Protein AF-A0A2V9R3D7-F1 (afdb_monomer_lite)

Foldseek 3Di:
DLVVCVVVVNPVVSVVVLVVLLVVLVPDPDLLVSLLSLLVSLLSVCVVPVVVSLVSLLVSLVSQQVVVVVVVVVPVPDPDPDPCCPRLVSLLVSLLPRLSLLSNLVVPLVSSLVSLCSRPRPSSSVSSNVSSVCSVVVVVVVVVVVVVVVVVVVVVD

Structure (mmCIF, N/CA/C/O backbone):
data_AF-A0A2V9R3D7-F1
#
_entry.id   AF-A0A2V9R3D7-F1
#
loop_
_atom_site.group_PDB
_atom_site.id
_atom_site.type_symbol
_atom_site.label_atom_id
_atom_site.label_alt_id
_atom_site.label_comp_id
_atom_site.label_asym_id
_atom_site.label_entity_id
_atom_site.label_seq_id
_atom_site.pdbx_PDB_ins_code
_atom_site.Cartn_x
_atom_site.Cartn_y
_atom_site.Cartn_z
_atom_site.occupancy
_atom_site.B_iso_or_equiv
_atom_site.auth_seq_id
_atom_site.auth_comp_id
_atom_site.auth_asym_id
_atom_site.auth_atom_id
_atom_site.pdbx_PDB_model_num
ATOM 1 N N . MET A 1 1 ? -0.257 18.041 5.577 1.00 61.56 1 MET A N 1
ATOM 2 C CA . MET A 1 1 ? -1.402 18.914 5.933 1.00 61.56 1 MET A CA 1
ATOM 3 C C . MET A 1 1 ? -2.682 18.113 6.136 1.00 61.56 1 MET A C 1
ATOM 5 O O . MET A 1 1 ? -3.314 18.320 7.160 1.00 61.56 1 MET A O 1
ATOM 9 N N . ALA A 1 2 ? -2.992 17.139 5.273 1.00 66.31 2 ALA A N 1
ATOM 10 C CA . ALA A 1 2 ? -4.148 16.252 5.451 1.00 66.31 2 ALA A CA 1
ATOM 11 C C . ALA A 1 2 ? -4.172 15.510 6.807 1.00 66.31 2 ALA A C 1
ATOM 13 O O . ALA A 1 2 ? -5.174 15.582 7.507 1.00 66.31 2 ALA A O 1
ATOM 14 N N . GLN A 1 3 ? -3.051 14.915 7.247 1.00 65.69 3 GLN A N 1
ATOM 15 C CA . GLN A 1 3 ? -2.970 14.275 8.575 1.00 65.69 3 GLN A CA 1
ATOM 16 C C . GLN A 1 3 ? -3.276 15.255 9.723 1.00 65.69 3 GLN A C 1
ATOM 18 O O . GLN A 1 3 ? -4.028 14.930 10.628 1.00 65.69 3 GLN A O 1
ATOM 23 N N . LYS A 1 4 ? -2.771 16.494 9.641 1.00 73.38 4 LYS A N 1
ATOM 24 C CA . LYS A 1 4 ? -3.020 17.537 10.650 1.00 73.38 4 LYS A CA 1
ATOM 25 C C . LYS A 1 4 ? -4.498 17.957 10.700 1.00 73.38 4 LYS A C 1
ATOM 27 O O . LYS A 1 4 ? -4.992 18.264 11.777 1.00 73.38 4 LYS A O 1
ATOM 32 N N . ALA A 1 5 ? -5.191 17.980 9.559 1.00 67.94 5 ALA A N 1
ATOM 33 C CA . ALA A 1 5 ? -6.631 18.248 9.502 1.00 67.94 5 ALA A CA 1
ATOM 34 C C . ALA A 1 5 ? -7.445 17.089 10.110 1.00 67.94 5 ALA A C 1
ATOM 36 O O . ALA A 1 5 ? -8.391 17.318 10.861 1.00 67.94 5 ALA A O 1
ATOM 37 N N . LEU A 1 6 ? -7.007 15.849 9.876 1.00 66.56 6 LEU A N 1
ATOM 38 C CA . LEU A 1 6 ? -7.559 14.643 10.500 1.00 66.56 6 LEU A CA 1
ATOM 39 C C . LEU A 1 6 ? -7.388 14.642 12.023 1.00 66.56 6 LEU A C 1
ATOM 41 O O . LEU A 1 6 ? -8.348 14.393 12.751 1.00 66.56 6 LEU A O 1
ATOM 45 N N . ASP A 1 7 ? -6.205 15.017 12.511 1.00 74.69 7 ASP A N 1
ATOM 46 C CA . ASP A 1 7 ? -5.931 15.164 13.946 1.00 74.69 7 ASP A CA 1
ATOM 47 C C . ASP A 1 7 ? -6.830 16.243 14.590 1.00 74.69 7 ASP A C 1
ATOM 49 O O . ASP A 1 7 ? -7.147 16.180 15.778 1.00 74.69 7 ASP A O 1
ATOM 53 N N . GLN A 1 8 ? -7.287 17.217 13.796 1.00 78.88 8 GLN A N 1
ATOM 54 C CA . GLN A 1 8 ? -8.228 18.271 14.192 1.00 78.88 8 GLN A CA 1
ATOM 55 C C . GLN A 1 8 ? -9.707 17.890 13.990 1.00 78.88 8 GLN A C 1
ATOM 57 O O . GLN A 1 8 ? -10.582 18.711 14.261 1.00 78.88 8 GLN A O 1
ATOM 62 N N . LYS A 1 9 ? -10.001 16.651 13.563 1.00 73.31 9 LYS A N 1
ATOM 63 C CA . LYS A 1 9 ? -11.343 16.147 13.201 1.00 73.31 9 LYS A CA 1
ATOM 64 C C . LYS A 1 9 ? -12.026 16.911 12.060 1.00 73.31 9 LYS A C 1
ATOM 66 O O . LYS A 1 9 ? -13.242 16.810 11.891 1.00 73.31 9 LYS A O 1
ATOM 71 N N . ASP A 1 10 ? -11.262 17.649 11.261 1.00 77.94 10 ASP A N 1
ATOM 72 C CA . ASP A 1 10 ? -11.763 18.313 10.063 1.00 77.94 10 ASP A CA 1
ATOM 73 C C . ASP A 1 10 ? -11.685 17.362 8.862 1.00 77.94 10 ASP A C 1
ATOM 75 O O . ASP A 1 10 ? -10.759 17.396 8.045 1.00 77.94 10 ASP A O 1
ATOM 79 N N . ASN A 1 11 ? -12.679 16.478 8.774 1.00 73.44 11 ASN A N 1
ATOM 80 C CA . ASN A 1 11 ? -12.770 15.478 7.710 1.00 73.44 11 ASN A CA 1
ATOM 81 C C . ASN A 1 11 ? -12.958 16.117 6.322 1.00 73.44 11 ASN A C 1
ATOM 83 O O . ASN A 1 11 ? -12.483 15.573 5.325 1.00 73.44 11 ASN A O 1
ATOM 87 N N . THR A 1 12 ? -13.621 17.275 6.248 1.00 75.56 12 THR A N 1
ATOM 88 C CA . THR A 1 12 ? -13.874 17.987 4.987 1.00 75.56 12 THR A CA 1
ATOM 89 C C . THR A 1 12 ? -12.596 18.639 4.468 1.00 75.56 12 THR A C 1
ATOM 91 O O . THR A 1 12 ? -12.256 18.476 3.294 1.00 75.56 12 THR A O 1
ATOM 94 N N . GLY A 1 13 ? -11.846 19.311 5.347 1.00 74.00 13 GLY A N 1
ATOM 95 C CA . GLY A 1 13 ? -10.533 19.857 5.019 1.00 74.00 13 GLY A CA 1
ATOM 96 C C . GLY A 1 13 ? -9.543 18.758 4.635 1.00 74.00 13 GLY A C 1
ATOM 97 O O . GLY A 1 13 ? -8.848 18.878 3.626 1.00 74.00 13 GLY A O 1
ATOM 98 N N . ALA A 1 14 ? -9.520 17.641 5.371 1.00 72.25 14 ALA A N 1
ATOM 99 C CA . ALA A 1 14 ? -8.696 16.485 5.018 1.00 72.25 14 ALA A CA 1
ATOM 100 C C . ALA A 1 14 ? -9.031 15.957 3.612 1.00 72.25 14 ALA A C 1
ATOM 102 O O . ALA A 1 14 ? -8.118 15.749 2.816 1.00 72.25 14 ALA A O 1
ATOM 103 N N . ALA A 1 15 ? -10.315 15.817 3.267 1.00 73.50 15 ALA A N 1
ATOM 104 C CA . ALA A 1 15 ? -10.740 15.349 1.949 1.00 73.50 15 ALA A CA 1
ATOM 105 C C . ALA A 1 15 ? -10.291 16.272 0.800 1.00 73.50 15 ALA A C 1
ATOM 107 O O . ALA A 1 15 ? -9.852 15.771 -0.236 1.00 73.50 15 ALA A O 1
ATOM 108 N N . GLN A 1 16 ? -10.344 17.598 0.976 1.00 77.00 16 GLN A N 1
ATOM 109 C CA . GLN A 1 16 ? -9.841 18.552 -0.024 1.00 77.00 16 GLN A CA 1
ATOM 110 C C . GLN A 1 16 ? -8.331 18.418 -0.235 1.00 77.00 16 GLN A C 1
ATOM 112 O O . GLN A 1 16 ? -7.881 18.269 -1.372 1.00 77.00 16 GLN A O 1
ATOM 117 N N . TRP A 1 17 ? -7.554 18.375 0.851 1.00 75.56 17 TRP A N 1
ATOM 118 C CA . TRP A 1 17 ? -6.102 18.192 0.764 1.00 75.56 17 TRP A CA 1
ATOM 119 C C . TRP A 1 17 ? -5.713 16.862 0.109 1.00 75.56 17 TRP A C 1
ATOM 121 O O . TRP A 1 17 ? -4.678 16.781 -0.551 1.00 75.56 17 TRP A O 1
ATOM 131 N N . LEU A 1 18 ? -6.532 15.821 0.276 1.00 76.62 18 LEU A N 1
ATOM 132 C CA . LEU A 1 18 ? -6.318 14.521 -0.358 1.00 76.62 18 LEU A CA 1
ATOM 133 C C . LEU A 1 18 ? -6.592 14.561 -1.863 1.00 76.62 18 LEU A C 1
ATOM 135 O O . LEU A 1 18 ? -5.780 14.042 -2.624 1.00 76.62 18 LEU A O 1
ATOM 139 N N . MET A 1 19 ? -7.663 15.227 -2.307 1.00 77.94 19 MET A N 1
ATOM 140 C CA . MET A 1 19 ? -7.931 15.401 -3.742 1.00 77.94 19 MET A CA 1
ATOM 141 C C . MET A 1 19 ? -6.816 16.187 -4.440 1.00 77.94 19 MET A C 1
ATOM 143 O O . MET A 1 19 ? -6.386 15.819 -5.533 1.00 77.94 19 MET A O 1
ATOM 147 N N . GLU A 1 20 ? -6.312 17.249 -3.808 1.00 76.12 20 GLU A N 1
ATOM 148 C CA . GLU A 1 20 ? -5.184 18.014 -4.347 1.00 76.12 20 GLU A CA 1
ATOM 149 C C . GLU A 1 20 ? -3.907 17.168 -4.427 1.00 76.12 20 GLU A C 1
ATOM 151 O O . GLU A 1 20 ? -3.194 17.211 -5.432 1.00 76.12 20 GLU A O 1
ATOM 156 N N . ALA A 1 21 ? -3.633 16.353 -3.405 1.00 74.00 21 ALA A N 1
ATOM 157 C CA . ALA A 1 21 ? -2.476 15.465 -3.393 1.00 74.00 21 ALA A CA 1
ATOM 158 C C . ALA A 1 21 ? -2.560 14.374 -4.476 1.00 74.00 21 ALA A C 1
ATOM 160 O O . ALA A 1 21 ? -1.554 14.098 -5.132 1.00 74.00 21 ALA A O 1
ATOM 161 N N . GLU A 1 22 ? -3.743 13.794 -4.710 1.00 72.19 22 GLU A N 1
ATOM 162 C CA . GLU A 1 22 ? -3.985 12.842 -5.805 1.00 72.19 22 GLU A CA 1
ATOM 163 C C . GLU A 1 22 ? -3.754 13.499 -7.179 1.00 72.19 22 GLU A C 1
ATOM 165 O O . GLU A 1 22 ? -3.065 12.932 -8.031 1.00 72.19 22 GLU A O 1
ATOM 170 N N . GLN A 1 23 ? -4.256 14.724 -7.390 1.00 78.25 23 GLN A N 1
ATOM 171 C CA . GLN A 1 23 ? -4.043 15.454 -8.646 1.00 78.25 23 GLN A CA 1
ATOM 172 C C . GLN A 1 23 ? -2.573 15.803 -8.894 1.00 78.25 23 GLN A C 1
ATOM 174 O O . GLN A 1 23 ? -2.103 15.704 -10.029 1.00 78.25 23 GLN A O 1
ATOM 179 N N . LEU A 1 24 ? -1.845 16.224 -7.857 1.00 70.38 24 LEU A N 1
ATOM 180 C CA . LEU A 1 24 ? -0.421 16.542 -7.965 1.00 70.38 24 LEU A CA 1
ATOM 181 C C . LEU A 1 24 ? 0.411 15.289 -8.248 1.00 70.38 24 LEU A C 1
ATOM 183 O O . LEU A 1 24 ? 1.278 15.325 -9.119 1.00 70.38 24 LEU A O 1
ATOM 187 N N . ALA A 1 25 ? 0.098 14.168 -7.596 1.00 67.38 25 ALA A N 1
ATOM 188 C CA . ALA A 1 25 ? 0.752 12.892 -7.869 1.00 67.38 25 ALA A CA 1
ATOM 189 C C . ALA A 1 25 ? 0.484 12.398 -9.302 1.00 67.38 25 ALA A C 1
ATOM 191 O O . ALA A 1 25 ? 1.379 11.858 -9.947 1.00 67.38 25 ALA A O 1
ATOM 192 N N . GLY A 1 26 ? -0.716 12.635 -9.845 1.00 68.00 26 GLY A N 1
ATOM 193 C CA . GLY A 1 26 ? -1.039 12.314 -11.238 1.00 68.00 26 GLY A CA 1
ATOM 194 C C . GLY A 1 26 ? -0.216 13.091 -12.275 1.00 68.00 26 GLY A C 1
ATOM 195 O O . GLY A 1 26 ? -0.053 12.611 -13.395 1.00 68.00 26 GLY A O 1
ATOM 196 N N . LYS A 1 27 ? 0.321 14.261 -11.905 1.00 71.00 27 LYS A N 1
ATOM 197 C CA . LYS A 1 27 ? 1.134 15.135 -12.771 1.00 71.00 27 LYS A CA 1
ATOM 198 C C . LYS A 1 27 ? 2.645 14.934 -12.608 1.00 71.00 27 LYS A C 1
ATOM 200 O O . LYS A 1 27 ? 3.405 15.558 -13.340 1.00 71.00 27 LYS A O 1
ATOM 205 N N . ALA A 1 28 ? 3.085 14.117 -11.652 1.00 66.88 28 ALA A N 1
ATOM 206 C CA . ALA A 1 28 ? 4.503 13.877 -11.416 1.00 66.88 28 ALA A CA 1
ATOM 207 C C . ALA A 1 28 ? 5.104 12.983 -12.516 1.00 66.88 28 ALA A C 1
ATOM 209 O O . ALA A 1 28 ? 4.594 11.892 -12.781 1.00 66.88 28 ALA A O 1
ATOM 210 N N . GLU A 1 29 ? 6.191 13.453 -13.137 1.00 65.50 29 GLU A N 1
ATOM 211 C CA . GLU A 1 29 ? 6.966 12.699 -14.137 1.00 65.50 29 GLU A CA 1
ATOM 212 C C . GLU A 1 29 ? 7.878 11.643 -13.492 1.00 65.50 29 GLU A C 1
ATOM 214 O O . GLU A 1 29 ? 8.121 10.596 -14.088 1.00 65.50 29 GLU A O 1
ATOM 219 N N . ASP A 1 30 ? 8.341 11.887 -12.259 1.00 74.44 30 ASP A N 1
ATOM 220 C CA . ASP A 1 30 ? 9.104 10.914 -11.473 1.00 74.44 30 ASP A CA 1
ATOM 221 C C . ASP A 1 30 ? 8.171 9.870 -10.845 1.00 74.44 30 ASP A C 1
ATOM 223 O O . ASP A 1 30 ? 7.336 10.179 -9.984 1.00 74.44 30 ASP A O 1
ATOM 227 N N . SER A 1 31 ? 8.342 8.612 -11.255 1.00 72.06 31 SER A N 1
ATOM 228 C CA . SER A 1 31 ? 7.555 7.488 -10.758 1.00 72.06 31 SER A CA 1
ATOM 229 C C . SER A 1 31 ? 7.796 7.209 -9.274 1.00 72.06 31 SER A C 1
ATOM 231 O O . SER A 1 31 ? 6.860 6.823 -8.570 1.00 72.06 31 SER A O 1
ATOM 233 N N . THR A 1 32 ? 8.995 7.484 -8.755 1.00 73.56 32 THR A N 1
ATOM 234 C CA . THR A 1 32 ? 9.337 7.222 -7.350 1.00 73.56 32 THR A CA 1
ATOM 235 C C . THR A 1 32 ? 8.693 8.246 -6.417 1.00 73.56 32 THR A C 1
ATOM 237 O O . THR A 1 32 ? 7.999 7.880 -5.461 1.00 73.56 32 THR A O 1
ATOM 240 N N . GLY A 1 33 ? 8.853 9.539 -6.716 1.00 72.75 33 GLY A N 1
ATOM 241 C CA . GLY A 1 33 ? 8.174 10.627 -6.013 1.00 72.75 33 GLY A CA 1
ATOM 242 C C . GLY A 1 33 ? 6.655 10.463 -6.033 1.00 72.75 33 GLY A C 1
ATOM 243 O O . GLY A 1 33 ? 6.005 10.585 -4.990 1.00 72.75 33 GLY A O 1
ATOM 244 N N . ARG A 1 34 ? 6.096 10.069 -7.184 1.00 78.62 34 ARG A N 1
ATOM 245 C CA . ARG A 1 34 ? 4.669 9.764 -7.330 1.00 78.62 34 ARG A CA 1
ATOM 246 C C . ARG A 1 34 ? 4.207 8.647 -6.393 1.00 78.62 34 ARG A C 1
ATOM 248 O O . ARG A 1 34 ? 3.203 8.825 -5.706 1.00 78.62 34 ARG A O 1
ATOM 255 N N . ILE A 1 35 ? 4.920 7.519 -6.338 1.00 81.00 35 ILE A N 1
ATOM 256 C CA . ILE A 1 35 ? 4.558 6.378 -5.478 1.00 81.00 35 ILE A CA 1
ATOM 257 C C . ILE A 1 35 ? 4.557 6.784 -3.997 1.00 81.00 35 ILE A C 1
ATOM 259 O O . ILE A 1 35 ? 3.590 6.493 -3.294 1.00 81.00 35 ILE A O 1
ATOM 263 N N . ASN A 1 36 ? 5.572 7.513 -3.522 1.00 79.81 36 ASN A N 1
ATOM 264 C CA . ASN A 1 36 ? 5.616 7.974 -2.125 1.00 79.81 36 ASN A CA 1
ATOM 265 C C . ASN A 1 36 ? 4.450 8.889 -1.768 1.00 79.81 36 ASN A C 1
ATOM 267 O O . ASN A 1 36 ? 3.874 8.794 -0.681 1.00 79.81 36 ASN A O 1
ATOM 271 N N . GLN A 1 37 ? 4.123 9.804 -2.676 1.00 81.19 37 GLN A N 1
ATOM 272 C CA . GLN A 1 37 ? 3.080 10.787 -2.447 1.00 81.19 37 GLN A CA 1
ATOM 273 C C . GLN A 1 37 ? 1.705 10.113 -2.428 1.00 81.19 37 GLN A C 1
ATOM 275 O O . GLN A 1 37 ? 0.913 10.384 -1.528 1.00 81.19 37 GLN A O 1
ATOM 280 N N . LEU A 1 38 ? 1.466 9.152 -3.328 1.00 82.88 38 LEU A N 1
ATOM 281 C CA . LEU A 1 38 ? 0.263 8.318 -3.305 1.00 82.88 38 LEU A CA 1
ATOM 282 C C . LEU A 1 38 ? 0.174 7.469 -2.031 1.00 82.88 38 LEU A C 1
ATOM 284 O O . LEU A 1 38 ? -0.884 7.433 -1.411 1.00 82.88 38 LEU A O 1
ATOM 288 N N . LEU A 1 39 ? 1.271 6.842 -1.599 1.00 84.25 39 LEU A N 1
ATOM 289 C CA . LEU A 1 39 ? 1.317 6.054 -0.361 1.00 84.25 39 LEU A CA 1
ATOM 290 C C . LEU A 1 39 ? 1.027 6.905 0.885 1.00 84.25 39 LEU A C 1
ATOM 292 O O . LEU A 1 39 ? 0.316 6.461 1.786 1.00 84.25 39 LEU A O 1
ATOM 296 N N . SER A 1 40 ? 1.530 8.139 0.922 1.00 82.31 40 SER A N 1
ATOM 297 C CA . SER A 1 40 ? 1.270 9.083 2.017 1.00 82.31 40 SER A CA 1
ATOM 298 C C . SER A 1 40 ? -0.192 9.534 2.042 1.00 82.31 40 SER A C 1
ATOM 300 O O . SER A 1 40 ? -0.816 9.576 3.098 1.00 82.31 40 SER A O 1
ATOM 302 N N . THR A 1 41 ? -0.771 9.837 0.878 1.00 83.25 41 THR A N 1
ATOM 303 C CA . THR A 1 41 ? -2.201 10.154 0.733 1.00 83.25 41 THR A CA 1
ATOM 304 C C . THR A 1 41 ? -3.071 8.978 1.172 1.00 83.25 41 THR A C 1
ATOM 306 O O . THR A 1 41 ? -4.043 9.147 1.909 1.00 83.25 41 THR A O 1
ATOM 309 N N . ALA A 1 42 ? -2.701 7.770 0.761 1.00 82.81 42 ALA A N 1
ATOM 310 C CA . ALA A 1 42 ? -3.461 6.568 1.040 1.00 82.81 42 ALA A CA 1
ATOM 311 C C . ALA A 1 42 ? -3.447 6.196 2.537 1.00 82.81 42 ALA A C 1
ATOM 313 O O . ALA A 1 42 ? -4.461 5.728 3.053 1.00 82.81 42 ALA A O 1
ATOM 314 N N . GLU A 1 43 ? -2.359 6.477 3.266 1.00 83.50 43 GLU A N 1
ATOM 315 C CA . GLU A 1 43 ? -2.290 6.287 4.726 1.00 83.50 43 GLU A CA 1
ATOM 316 C C . GLU A 1 43 ? -3.332 7.131 5.477 1.00 83.50 43 GLU A C 1
ATOM 318 O O . GLU A 1 43 ? -3.902 6.693 6.480 1.00 83.50 43 GLU A O 1
ATOM 323 N N . VAL A 1 44 ? -3.595 8.334 4.975 1.00 82.50 44 VAL A N 1
ATOM 324 C CA . VAL A 1 44 ? -4.580 9.264 5.530 1.00 82.50 44 VAL A CA 1
ATOM 325 C C . VAL A 1 44 ? -6.001 8.835 5.137 1.00 82.50 44 VAL A C 1
ATOM 327 O O . VAL A 1 44 ? -6.895 8.836 5.979 1.00 82.50 44 VAL A O 1
ATOM 330 N N . ILE A 1 45 ? -6.212 8.404 3.886 1.00 83.25 45 ILE A N 1
ATOM 331 C CA . ILE A 1 45 ? -7.518 7.912 3.410 1.00 83.25 45 ILE A CA 1
ATOM 332 C C . ILE A 1 45 ? -7.950 6.668 4.176 1.00 83.25 45 ILE A C 1
ATOM 334 O O . ILE A 1 45 ? -9.084 6.624 4.632 1.00 83.25 45 ILE A O 1
ATOM 338 N N . VAL A 1 46 ? -7.059 5.696 4.381 1.00 85.38 46 VAL A N 1
ATOM 339 C CA . VAL A 1 46 ? -7.383 4.452 5.098 1.00 85.38 46 VAL A CA 1
ATOM 340 C C . VAL A 1 46 ? -7.896 4.701 6.521 1.00 85.38 46 VAL A C 1
ATOM 342 O O . VAL A 1 46 ? -8.679 3.904 7.031 1.00 85.38 46 VAL A O 1
ATOM 345 N N . GLN A 1 47 ? -7.485 5.796 7.167 1.00 82.19 47 GLN A N 1
ATOM 346 C CA . GLN A 1 47 ? -7.992 6.168 8.494 1.00 82.19 47 GLN A CA 1
ATOM 347 C C . GLN A 1 47 ? -9.431 6.709 8.456 1.00 82.19 47 GLN A C 1
ATOM 349 O O . GLN A 1 47 ? -10.129 6.632 9.465 1.00 82.19 47 GLN A O 1
ATOM 354 N N . LEU A 1 48 ? -9.866 7.265 7.322 1.00 81.38 48 LEU A N 1
ATOM 355 C CA . LEU A 1 48 ? -11.203 7.834 7.122 1.00 81.38 48 LEU A CA 1
ATOM 356 C C . LEU A 1 48 ? -12.174 6.828 6.496 1.00 81.38 48 LEU A C 1
ATOM 358 O O . LEU A 1 48 ? -13.331 6.754 6.898 1.00 81.38 48 LEU A O 1
ATOM 362 N N . ASP A 1 49 ? -11.694 6.092 5.498 1.00 83.25 49 ASP A N 1
ATOM 363 C CA . ASP A 1 49 ? -12.444 5.177 4.646 1.00 83.25 49 ASP A CA 1
ATOM 364 C C . ASP A 1 49 ? -11.497 4.062 4.176 1.00 83.25 49 ASP A C 1
ATOM 366 O O . ASP A 1 49 ? -10.651 4.242 3.289 1.00 83.25 49 ASP A O 1
ATOM 370 N N . SER A 1 50 ? -11.615 2.899 4.813 1.00 83.19 50 SER A N 1
ATOM 371 C CA . SER A 1 50 ? -10.770 1.740 4.532 1.00 83.19 50 SER A CA 1
ATOM 372 C C . SER A 1 50 ? -10.996 1.166 3.135 1.00 83.19 50 SER A C 1
ATOM 374 O O . SER A 1 50 ? -10.037 0.692 2.527 1.00 83.19 50 SER A O 1
ATOM 376 N N . ASP A 1 51 ? -12.216 1.244 2.602 1.00 84.62 51 ASP A N 1
ATOM 377 C CA . ASP A 1 51 ? -12.580 0.653 1.309 1.00 84.62 51 ASP A CA 1
ATOM 378 C C . ASP A 1 51 ? -12.007 1.492 0.164 1.00 84.62 51 ASP A C 1
ATOM 380 O O . ASP A 1 51 ? -11.378 0.977 -0.774 1.00 84.62 51 ASP A O 1
ATOM 384 N N . ARG A 1 52 ? -12.130 2.820 0.282 1.00 84.19 52 ARG A N 1
ATOM 385 C CA . ARG A 1 52 ? -11.457 3.751 -0.628 1.00 84.19 52 ARG A CA 1
ATOM 386 C C . ARG A 1 52 ? -9.940 3.623 -0.517 1.00 84.19 52 ARG A C 1
ATOM 388 O O . ARG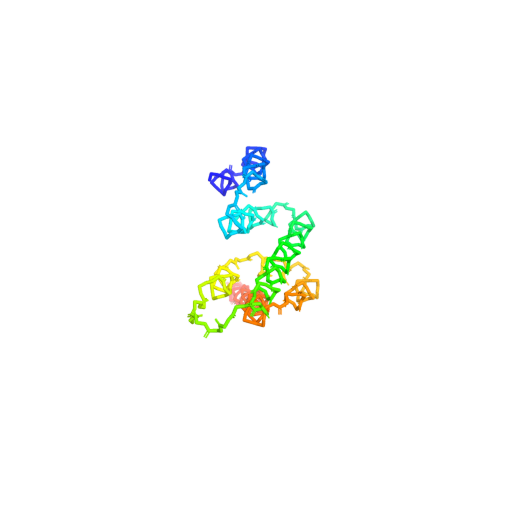 A 1 52 ? -9.241 3.654 -1.530 1.00 84.19 52 ARG A O 1
ATOM 395 N N . GLY A 1 53 ? -9.428 3.445 0.697 1.00 85.38 53 GLY A N 1
ATOM 396 C CA . GLY A 1 53 ? -8.008 3.240 0.948 1.00 85.38 53 GLY A CA 1
ATOM 397 C C . GLY A 1 53 ? -7.450 1.964 0.308 1.00 85.38 53 GLY A C 1
ATOM 398 O O . GLY A 1 53 ? -6.374 1.999 -0.291 1.00 85.38 53 GLY A O 1
ATOM 399 N N . LEU A 1 54 ? -8.200 0.859 0.354 1.00 86.06 54 LEU A N 1
ATOM 400 C CA . LEU A 1 54 ? -7.856 -0.396 -0.317 1.00 86.06 54 LEU A CA 1
ATOM 401 C C . LEU A 1 54 ? -7.842 -0.233 -1.843 1.00 86.06 54 LEU A C 1
ATOM 403 O O . LEU A 1 54 ? -6.909 -0.683 -2.515 1.00 86.06 54 LEU A O 1
ATOM 407 N N . SER A 1 55 ? -8.846 0.457 -2.387 1.00 87.94 55 SER A N 1
ATOM 408 C CA . SER A 1 55 ? -8.937 0.750 -3.823 1.00 87.94 55 SER A CA 1
ATOM 409 C C . SER A 1 55 ? -7.738 1.572 -4.304 1.00 87.94 55 SER A C 1
ATOM 411 O O . SER A 1 55 ? -7.120 1.252 -5.321 1.00 87.94 55 SER A O 1
ATOM 413 N N . LEU A 1 56 ? -7.348 2.595 -3.537 1.00 87.19 56 LEU A N 1
ATOM 414 C CA . LEU A 1 56 ? -6.173 3.404 -3.845 1.00 87.19 56 LEU A CA 1
ATOM 415 C C . LEU A 1 56 ? -4.878 2.587 -3.746 1.00 87.19 56 LEU A C 1
ATOM 417 O O . LEU A 1 56 ? -4.038 2.668 -4.640 1.00 87.19 56 LEU A O 1
ATOM 421 N N . MET A 1 57 ? -4.726 1.757 -2.710 1.00 88.50 57 MET A N 1
ATOM 422 C CA . MET A 1 57 ? -3.548 0.899 -2.563 1.00 88.50 57 MET A CA 1
ATOM 423 C C . MET A 1 57 ? -3.424 -0.116 -3.711 1.00 88.50 57 MET A C 1
ATOM 425 O O . MET A 1 57 ? -2.315 -0.390 -4.164 1.00 88.50 57 MET A O 1
ATOM 429 N N . THR A 1 58 ? -4.546 -0.608 -4.243 1.00 89.81 58 THR A N 1
ATOM 430 C CA . THR A 1 58 ? -4.567 -1.459 -5.446 1.00 89.81 58 THR A CA 1
ATOM 431 C C . THR A 1 58 ? -3.963 -0.731 -6.649 1.00 89.81 58 THR A C 1
ATOM 433 O O . THR A 1 58 ? -3.030 -1.232 -7.273 1.00 89.81 58 THR A O 1
ATOM 436 N N . SER A 1 59 ? -4.391 0.510 -6.901 1.00 87.19 59 SER A N 1
ATOM 437 C CA . SER A 1 59 ? -3.827 1.338 -7.976 1.00 87.19 59 SER A CA 1
ATOM 438 C C . SER A 1 59 ? -2.335 1.659 -7.778 1.00 87.19 59 SER A C 1
ATOM 440 O O . SER A 1 59 ? -1.575 1.732 -8.751 1.00 87.19 59 SER A O 1
ATOM 442 N N . ILE A 1 60 ? -1.890 1.829 -6.529 1.00 87.44 60 ILE A N 1
ATOM 443 C CA . ILE A 1 60 ? -0.471 2.032 -6.206 1.00 87.44 60 ILE A CA 1
ATOM 444 C C . ILE A 1 60 ? 0.342 0.783 -6.552 1.00 87.44 60 ILE A C 1
ATOM 446 O O . ILE A 1 60 ? 1.386 0.905 -7.193 1.00 87.44 60 ILE A O 1
ATOM 450 N N . VAL A 1 61 ? -0.132 -0.409 -6.180 1.00 88.75 61 VAL A N 1
ATOM 451 C CA . VAL A 1 61 ? 0.543 -1.672 -6.513 1.00 88.75 61 VAL A CA 1
ATOM 452 C C . VAL A 1 61 ? 0.612 -1.885 -8.024 1.00 88.75 61 VAL A C 1
ATOM 454 O O . VAL A 1 61 ? 1.669 -2.258 -8.532 1.00 88.75 61 VAL A O 1
ATOM 457 N N . ASP A 1 62 ? -0.450 -1.567 -8.764 1.00 87.69 62 ASP A N 1
ATOM 458 C CA . ASP A 1 62 ? -0.426 -1.619 -10.229 1.00 87.69 62 ASP A CA 1
ATOM 459 C C . ASP A 1 62 ? 0.626 -0.681 -10.827 1.00 87.69 62 ASP A C 1
ATOM 461 O O . ASP A 1 62 ? 1.340 -1.059 -11.761 1.00 87.69 62 ASP A O 1
ATOM 465 N N . THR A 1 63 ? 0.764 0.520 -10.258 1.00 84.88 63 THR A N 1
ATOM 466 C CA . THR A 1 63 ? 1.786 1.495 -10.664 1.00 84.88 63 THR A CA 1
ATOM 467 C C . THR A 1 63 ? 3.190 0.962 -10.383 1.00 84.88 63 THR A C 1
ATOM 469 O O . THR A 1 63 ? 4.026 0.967 -11.284 1.00 84.88 63 THR A O 1
ATOM 472 N N . ILE A 1 64 ? 3.438 0.435 -9.176 1.00 84.75 64 ILE A N 1
ATOM 473 C CA . ILE A 1 64 ? 4.712 -0.203 -8.808 1.00 84.75 64 ILE A CA 1
ATOM 474 C C . ILE A 1 64 ? 5.043 -1.309 -9.814 1.00 84.75 64 ILE A C 1
ATOM 476 O O . ILE A 1 64 ? 6.107 -1.302 -10.427 1.00 84.75 64 ILE A O 1
ATOM 480 N N . ASN A 1 65 ? 4.095 -2.215 -10.052 1.00 87.44 65 ASN A N 1
ATOM 481 C CA . ASN A 1 65 ? 4.269 -3.352 -10.945 1.00 87.44 65 ASN A CA 1
ATOM 482 C C . ASN A 1 65 ? 4.533 -2.934 -12.400 1.00 87.44 65 ASN A C 1
ATOM 484 O O . ASN A 1 65 ? 5.318 -3.584 -13.094 1.00 87.44 65 ASN A O 1
ATOM 488 N N . ALA A 1 66 ? 3.882 -1.874 -12.885 1.00 84.62 66 ALA A N 1
ATOM 489 C CA . ALA A 1 66 ? 4.112 -1.344 -14.225 1.00 84.62 66 ALA A CA 1
ATOM 490 C C . ALA A 1 66 ? 5.534 -0.786 -14.382 1.00 84.62 66 ALA A C 1
ATOM 492 O O . ALA A 1 66 ? 6.196 -1.069 -15.381 1.00 84.62 66 ALA A O 1
ATOM 493 N N . GLU A 1 67 ? 6.026 -0.053 -13.386 1.00 81.62 67 GLU A N 1
ATOM 494 C CA . GLU A 1 67 ? 7.377 0.516 -13.389 1.00 81.62 67 GLU A CA 1
ATOM 495 C C . GLU A 1 67 ? 8.462 -0.565 -13.263 1.00 81.62 67 GLU A C 1
ATOM 497 O O . GLU A 1 67 ? 9.477 -0.518 -13.969 1.00 81.62 67 GLU A O 1
ATOM 502 N N . SER A 1 68 ? 8.222 -1.606 -12.457 1.00 78.56 68 SER A N 1
ATOM 503 C CA . SER A 1 68 ? 9.111 -2.773 -12.383 1.00 78.56 68 SER A CA 1
ATOM 504 C C . SER A 1 68 ? 9.255 -3.466 -13.739 1.00 78.56 68 SER A C 1
ATOM 506 O O . SER A 1 68 ? 10.364 -3.829 -14.134 1.00 78.56 68 SER A O 1
ATOM 508 N N . ARG A 1 69 ? 8.147 -3.629 -14.480 1.00 80.56 69 ARG A N 1
ATOM 509 C CA . ARG A 1 69 ? 8.156 -4.261 -15.811 1.00 80.56 69 ARG A CA 1
ATOM 510 C C . ARG A 1 69 ? 8.920 -3.431 -16.842 1.00 80.56 69 ARG A C 1
ATOM 512 O O . ARG A 1 69 ? 9.798 -3.978 -17.503 1.00 80.56 69 ARG A O 1
ATOM 519 N N . LYS A 1 70 ? 8.680 -2.115 -16.908 1.00 76.81 70 LYS A N 1
ATOM 520 C CA . LYS A 1 70 ? 9.440 -1.202 -17.787 1.00 76.81 70 LYS A CA 1
ATOM 521 C C . LYS A 1 70 ? 10.947 -1.277 -17.525 1.00 76.81 70 LYS A C 1
ATOM 523 O O . LYS A 1 70 ? 11.755 -1.299 -18.449 1.00 76.81 70 LYS A O 1
ATOM 528 N N . THR A 1 71 ? 11.331 -1.348 -16.252 1.00 69.38 71 THR A N 1
ATOM 529 C CA . THR A 1 71 ? 12.739 -1.453 -15.851 1.00 69.38 71 THR A CA 1
ATOM 530 C C . THR A 1 71 ? 13.357 -2.791 -16.277 1.00 69.38 71 THR A C 1
ATOM 532 O O . THR A 1 71 ? 14.516 -2.829 -16.690 1.00 69.38 71 THR A O 1
ATOM 535 N N . ALA A 1 72 ? 12.602 -3.891 -16.211 1.00 65.94 72 ALA A N 1
ATOM 536 C CA . ALA A 1 72 ? 13.058 -5.212 -16.649 1.00 65.94 72 ALA A CA 1
ATOM 537 C C . ALA A 1 72 ? 13.236 -5.308 -18.179 1.00 65.94 72 ALA A C 1
ATOM 539 O O . ALA A 1 72 ? 14.210 -5.901 -18.648 1.00 65.94 72 ALA A O 1
ATOM 540 N N . GLU A 1 73 ? 12.342 -4.683 -18.949 1.00 62.47 73 GLU A N 1
ATOM 541 C CA . GLU A 1 73 ? 12.410 -4.619 -20.418 1.00 62.47 73 GLU A CA 1
ATOM 542 C C . GLU A 1 73 ? 13.607 -3.784 -20.906 1.00 62.47 73 GLU A C 1
ATOM 544 O O . GLU A 1 73 ? 14.312 -4.178 -21.832 1.00 62.47 73 GLU A O 1
ATOM 549 N N . ASN A 1 74 ? 13.931 -2.677 -20.232 1.00 58.97 74 ASN A N 1
ATOM 550 C CA . ASN A 1 74 ? 15.104 -1.868 -20.586 1.00 58.97 74 ASN A CA 1
ATOM 551 C C . ASN A 1 74 ? 16.441 -2.576 -20.289 1.00 58.97 74 ASN A C 1
ATOM 553 O O . ASN A 1 74 ? 17.434 -2.352 -20.982 1.00 58.97 74 ASN A O 1
ATOM 557 N N . LYS A 1 75 ? 16.477 -3.473 -19.294 1.00 55.94 75 LYS A N 1
ATOM 558 C CA . LYS A 1 75 ? 17.676 -4.254 -18.930 1.00 55.94 75 LYS A CA 1
ATOM 559 C C . LYS A 1 75 ? 17.987 -5.396 -19.903 1.00 55.94 75 LYS A C 1
ATOM 561 O O . LYS A 1 75 ? 19.087 -5.934 -19.856 1.00 55.94 75 LYS A O 1
ATOM 566 N N . THR A 1 76 ? 17.059 -5.778 -20.782 1.00 55.94 76 THR A N 1
ATOM 567 C CA . THR A 1 76 ? 17.281 -6.868 -21.750 1.00 55.94 76 THR A CA 1
ATOM 568 C C . THR A 1 76 ? 18.023 -6.418 -23.019 1.00 55.94 76 THR A C 1
ATOM 570 O O . THR A 1 76 ? 18.409 -7.271 -23.815 1.00 55.94 76 THR A O 1
ATOM 573 N N . GLY A 1 77 ? 18.271 -5.111 -23.199 1.00 52.31 77 GLY A N 1
ATOM 574 C CA . GLY A 1 77 ? 18.924 -4.541 -24.391 1.00 52.31 77 GLY A CA 1
ATOM 575 C C . GLY A 1 77 ? 20.294 -3.877 -24.181 1.00 52.31 77 GLY A C 1
ATOM 576 O O . GLY A 1 77 ? 20.940 -3.522 -25.164 1.00 52.31 77 GLY A O 1
ATOM 577 N N . GLN A 1 78 ? 20.763 -3.701 -22.944 1.00 47.44 78 GLN A N 1
ATOM 578 C CA . GLN A 1 78 ? 22.071 -3.105 -22.650 1.00 47.44 78 GLN A CA 1
ATOM 579 C C . GLN A 1 78 ? 22.835 -3.991 -21.671 1.00 47.44 78 GLN A C 1
ATOM 581 O O . GLN A 1 78 ? 22.276 -4.444 -20.673 1.00 47.44 78 GLN A O 1
ATOM 586 N N . GLU A 1 79 ? 24.108 -4.256 -21.983 1.00 46.34 79 GLU A N 1
ATOM 587 C CA . GLU A 1 79 ? 25.021 -4.995 -21.116 1.00 46.34 79 GLU A CA 1
ATOM 588 C C . GLU A 1 79 ? 24.917 -4.496 -19.674 1.00 46.34 79 GLU A C 1
ATOM 590 O O . GLU A 1 79 ? 24.924 -3.294 -19.402 1.00 46.34 79 GLU A O 1
ATOM 595 N N . ALA A 1 80 ? 24.789 -5.453 -18.758 1.00 47.25 80 ALA A N 1
ATOM 596 C CA . ALA A 1 80 ? 24.601 -5.250 -17.335 1.00 47.25 80 ALA A CA 1
ATOM 597 C C . ALA A 1 80 ? 25.793 -4.509 -16.705 1.00 47.25 80 ALA A C 1
ATOM 599 O O . ALA A 1 80 ? 26.668 -5.113 -16.090 1.00 47.25 80 ALA A O 1
ATOM 600 N N . VAL A 1 81 ? 25.809 -3.184 -16.817 1.00 44.47 81 VAL A N 1
ATOM 601 C CA . VAL A 1 81 ? 26.716 -2.308 -16.077 1.00 44.47 81 VAL A CA 1
ATOM 602 C C . VAL A 1 81 ? 25.887 -1.244 -15.376 1.00 44.47 81 VAL A C 1
ATOM 604 O O . VAL A 1 81 ? 25.762 -0.116 -15.838 1.00 44.47 81 VAL A O 1
ATOM 607 N N . SER A 1 82 ? 25.288 -1.627 -14.248 1.00 44.50 82 SER A N 1
ATOM 608 C CA . SER A 1 82 ? 25.330 -0.861 -12.992 1.00 44.50 82 SER A CA 1
ATOM 609 C C . SER A 1 82 ? 24.525 -1.586 -11.908 1.00 44.50 82 SER A C 1
ATOM 611 O O . SER A 1 82 ? 23.380 -1.973 -12.149 1.00 44.50 82 SER A O 1
ATOM 613 N N . PRO A 1 83 ? 25.075 -1.763 -10.694 1.00 44.59 83 PRO A N 1
ATOM 614 C CA . PRO A 1 83 ? 24.366 -2.329 -9.558 1.00 44.59 83 PRO A CA 1
ATOM 615 C C . PRO A 1 83 ? 23.527 -1.237 -8.892 1.00 44.59 83 PRO A C 1
ATOM 617 O O . PRO A 1 83 ? 23.619 -1.049 -7.681 1.00 44.59 83 PRO A O 1
ATOM 620 N N . ASP A 1 84 ? 22.742 -0.479 -9.657 1.00 46.56 84 ASP A N 1
ATOM 621 C CA . ASP A 1 84 ? 21.852 0.489 -9.035 1.00 46.56 84 ASP A CA 1
ATOM 622 C C . ASP A 1 84 ? 20.608 -0.255 -8.541 1.00 46.56 84 ASP A C 1
ATOM 624 O O . ASP A 1 84 ? 19.595 -0.403 -9.222 1.00 46.56 84 ASP A O 1
ATOM 628 N N . ARG A 1 85 ? 20.736 -0.804 -7.329 1.00 52.56 85 ARG A N 1
ATOM 629 C CA . ARG A 1 85 ? 19.631 -1.332 -6.518 1.00 52.56 85 ARG A CA 1
ATOM 630 C C . ARG A 1 85 ? 18.689 -0.207 -6.044 1.00 52.56 85 ARG A C 1
ATOM 632 O O . ARG A 1 85 ? 17.842 -0.466 -5.200 1.00 52.56 85 ARG A O 1
ATOM 639 N N . GLY A 1 86 ? 18.850 1.025 -6.537 1.00 55.97 86 GLY A N 1
ATOM 640 C CA . GLY A 1 86 ? 18.181 2.241 -6.079 1.00 55.97 86 GLY A CA 1
ATOM 641 C C . GLY A 1 86 ? 16.652 2.165 -6.014 1.00 55.97 86 GLY A C 1
ATOM 642 O O . GLY A 1 86 ? 16.114 2.321 -4.920 1.00 55.97 86 GLY A O 1
ATOM 643 N N . PRO A 1 87 ? 15.929 1.901 -7.118 1.00 61.09 87 PRO A N 1
ATOM 644 C CA . PRO A 1 87 ? 14.467 2.003 -7.118 1.00 61.09 87 PRO A CA 1
ATOM 645 C C . PRO A 1 87 ? 13.774 0.829 -6.406 1.00 61.09 87 PRO A C 1
ATOM 647 O O . PRO A 1 87 ? 12.806 1.042 -5.679 1.00 61.09 87 PRO A O 1
ATOM 650 N N . ASP A 1 88 ? 14.294 -0.396 -6.537 1.00 65.94 88 ASP A N 1
ATOM 651 C CA . ASP A 1 88 ? 13.685 -1.593 -5.934 1.00 65.94 88 ASP A CA 1
ATOM 652 C C . ASP A 1 88 ? 13.829 -1.597 -4.398 1.00 65.94 88 ASP A C 1
ATOM 654 O O . ASP A 1 88 ? 12.869 -1.883 -3.677 1.00 65.94 88 ASP A O 1
ATOM 658 N N . LEU A 1 89 ? 15.009 -1.230 -3.868 1.00 70.44 89 LEU A N 1
ATOM 659 C CA . LEU A 1 89 ? 15.201 -1.108 -2.415 1.00 70.44 89 LEU A CA 1
ATOM 660 C C . LEU A 1 89 ? 14.427 0.078 -1.841 1.00 70.44 89 LEU A C 1
ATOM 662 O O . LEU A 1 89 ? 13.966 0.012 -0.702 1.00 70.44 89 LEU A O 1
ATOM 666 N N . PHE A 1 90 ? 14.301 1.158 -2.612 1.00 75.44 90 PHE A N 1
ATOM 667 C CA . PHE A 1 90 ? 13.547 2.329 -2.198 1.00 75.44 90 PHE A CA 1
ATOM 668 C C . PHE A 1 90 ? 12.068 1.983 -1.998 1.00 75.44 90 PHE A C 1
ATOM 670 O O . PHE A 1 90 ? 11.534 2.212 -0.916 1.00 75.44 90 PHE A O 1
ATOM 677 N N . VAL A 1 91 ? 11.431 1.348 -2.989 1.00 74.00 91 VAL A N 1
ATOM 678 C CA . VAL A 1 91 ? 10.029 0.911 -2.886 1.00 74.00 91 VAL A CA 1
ATOM 679 C C . VAL A 1 91 ? 9.847 -0.059 -1.717 1.00 74.00 91 VAL A C 1
ATOM 681 O O . VAL A 1 91 ? 8.898 0.086 -0.945 1.00 74.00 91 VAL A O 1
ATOM 684 N N . ALA A 1 92 ? 10.772 -1.005 -1.530 1.00 77.62 92 ALA A N 1
ATOM 685 C CA . ALA A 1 92 ? 10.731 -1.920 -0.393 1.00 77.62 92 ALA A CA 1
ATOM 686 C C . ALA A 1 92 ? 10.825 -1.187 0.959 1.00 77.62 92 ALA A C 1
ATOM 688 O O . ALA A 1 92 ? 10.038 -1.481 1.858 1.00 77.62 92 ALA A O 1
ATOM 689 N N . ASN A 1 93 ? 11.729 -0.212 1.106 1.00 80.62 93 ASN A N 1
ATOM 690 C CA . ASN A 1 93 ? 11.850 0.590 2.328 1.00 80.62 93 ASN A CA 1
ATOM 691 C C . ASN A 1 93 ? 10.595 1.429 2.586 1.00 80.62 93 ASN A C 1
ATOM 693 O O . ASN A 1 93 ? 10.070 1.400 3.697 1.00 80.62 93 ASN A O 1
ATOM 697 N N . THR A 1 94 ? 10.059 2.103 1.566 1.00 80.88 94 THR A N 1
ATOM 698 C CA . THR A 1 94 ? 8.826 2.885 1.710 1.00 80.88 94 THR A CA 1
ATOM 699 C C . THR A 1 94 ? 7.659 1.999 2.143 1.00 80.88 94 THR A C 1
ATOM 701 O O . THR A 1 94 ? 6.921 2.363 3.055 1.00 80.88 94 THR A O 1
ATOM 704 N N . LEU A 1 95 ? 7.493 0.815 1.545 1.00 83.44 95 LEU A N 1
ATOM 705 C CA . LEU A 1 95 ? 6.440 -0.131 1.933 1.00 83.44 95 LEU A CA 1
ATOM 706 C C . LEU A 1 95 ? 6.642 -0.702 3.344 1.00 83.44 95 LEU A C 1
ATOM 708 O O . LEU A 1 95 ? 5.663 -1.027 4.013 1.00 83.44 95 LEU A O 1
ATOM 712 N N . LEU A 1 96 ? 7.892 -0.829 3.800 1.00 81.38 96 LEU A N 1
ATOM 713 C CA . LEU A 1 96 ? 8.220 -1.291 5.149 1.00 81.38 96 LEU A CA 1
ATOM 714 C C . LEU A 1 96 ? 7.897 -0.237 6.222 1.00 81.38 96 LEU A C 1
ATOM 716 O O . LEU A 1 96 ? 7.506 -0.596 7.337 1.00 81.38 96 LEU A O 1
ATOM 720 N N . GLU A 1 97 ? 8.117 1.042 5.907 1.00 79.62 97 GLU A N 1
ATOM 721 C CA . GLU A 1 97 ? 7.882 2.178 6.805 1.00 79.62 97 GLU A CA 1
ATOM 722 C C . GLU A 1 97 ? 6.419 2.632 6.812 1.00 79.62 97 GLU A C 1
ATOM 724 O O . GLU A 1 97 ? 5.907 3.069 7.848 1.00 79.62 97 GLU A O 1
ATOM 729 N N . ASN A 1 98 ? 5.730 2.505 5.677 1.00 80.75 98 ASN A N 1
ATOM 730 C CA . ASN A 1 98 ? 4.351 2.942 5.537 1.00 80.75 98 ASN A CA 1
ATOM 731 C C . ASN A 1 98 ? 3.381 2.010 6.287 1.00 80.75 98 ASN A C 1
ATOM 733 O O . ASN A 1 98 ? 3.437 0.782 6.194 1.00 80.75 98 ASN A O 1
ATOM 737 N N . LYS A 1 99 ? 2.441 2.602 7.029 1.00 84.81 99 LYS A N 1
ATOM 738 C CA . LYS A 1 99 ? 1.498 1.868 7.887 1.00 84.81 99 LYS A CA 1
ATOM 739 C C . LYS A 1 99 ? 0.198 1.483 7.191 1.00 84.81 99 LYS A C 1
ATOM 741 O O . LYS A 1 99 ? -0.658 0.872 7.829 1.00 84.81 99 LYS A O 1
ATOM 746 N N . ILE A 1 100 ? 0.021 1.803 5.912 1.00 87.44 100 ILE A N 1
ATOM 747 C CA . ILE A 1 100 ? -1.234 1.572 5.196 1.00 87.44 100 ILE A CA 1
ATOM 748 C C . ILE A 1 100 ? -1.631 0.100 5.191 1.00 87.44 100 ILE A C 1
ATOM 750 O O . ILE A 1 100 ? -2.744 -0.236 5.582 1.00 87.44 100 ILE A O 1
ATOM 754 N N . LEU A 1 101 ? -0.700 -0.788 4.843 1.00 87.75 101 LEU A N 1
ATOM 755 C CA . LEU A 1 101 ? -0.940 -2.228 4.834 1.00 87.75 101 LEU A CA 1
ATOM 756 C C . LEU A 1 101 ? -1.185 -2.755 6.245 1.00 87.75 101 LEU A C 1
ATOM 758 O O . LEU A 1 101 ? -2.011 -3.640 6.430 1.00 87.75 101 LEU A O 1
ATOM 762 N N . SER A 1 102 ? -0.534 -2.173 7.258 1.00 89.19 102 SER A N 1
ATOM 763 C CA . SER A 1 102 ? -0.824 -2.490 8.656 1.00 89.19 102 SER A CA 1
ATOM 764 C C . SER A 1 102 ? -2.237 -2.072 9.072 1.00 89.19 102 SER A C 1
ATOM 766 O O . SER A 1 102 ? -2.863 -2.779 9.857 1.00 89.19 102 SER A O 1
ATOM 768 N N . HIS A 1 103 ? -2.736 -0.931 8.592 1.00 88.25 103 HIS A N 1
ATOM 769 C CA . HIS A 1 103 ? -4.093 -0.466 8.871 1.00 88.25 103 HIS A CA 1
ATOM 770 C C . HIS A 1 103 ? -5.141 -1.291 8.121 1.00 88.25 103 HIS A C 1
ATOM 772 O O . HIS A 1 103 ? -6.075 -1.774 8.756 1.00 88.25 103 HIS A O 1
ATOM 778 N N . LEU A 1 104 ? -4.947 -1.531 6.821 1.00 88.50 104 LEU A N 1
ATOM 779 C CA . LEU A 1 104 ? -5.815 -2.397 6.019 1.00 88.50 104 LEU A CA 1
ATOM 780 C C . LEU A 1 104 ? -5.898 -3.800 6.623 1.00 88.50 104 LEU A C 1
ATOM 782 O O . LEU A 1 104 ? -6.992 -4.309 6.821 1.00 88.50 104 LEU A O 1
ATOM 786 N N . ALA A 1 105 ? -4.768 -4.370 7.049 1.00 90.81 105 ALA A N 1
ATOM 787 C CA . ALA A 1 105 ? -4.721 -5.698 7.659 1.00 90.81 105 ALA A CA 1
ATOM 788 C C . ALA A 1 105 ? -5.516 -5.829 8.970 1.00 90.81 105 ALA A C 1
ATOM 790 O O . ALA A 1 105 ? -5.873 -6.937 9.364 1.00 90.81 105 ALA A O 1
ATOM 791 N N . ARG A 1 106 ? -5.774 -4.720 9.677 1.00 88.19 106 ARG A N 1
ATOM 792 C CA . ARG A 1 106 ? -6.614 -4.716 10.890 1.00 88.19 106 ARG A CA 1
ATOM 793 C C . ARG A 1 106 ? -8.107 -4.734 10.576 1.00 88.19 106 ARG A C 1
ATOM 795 O O . ARG A 1 106 ? -8.885 -5.048 11.476 1.00 88.19 106 ARG A O 1
ATOM 802 N N . VAL A 1 107 ? -8.479 -4.342 9.360 1.00 87.94 107 VAL A N 1
ATOM 803 C CA . VAL A 1 107 ? -9.856 -4.339 8.858 1.00 87.94 107 VAL A CA 1
ATOM 804 C C . VAL A 1 107 ? -10.119 -5.639 8.102 1.00 87.94 107 VAL A C 1
ATOM 806 O O . VAL A 1 107 ? -11.026 -6.377 8.468 1.00 87.94 107 VAL A O 1
ATOM 809 N N . ASP A 1 108 ? -9.269 -5.949 7.122 1.00 89.75 108 ASP A N 1
ATOM 810 C CA . ASP A 1 108 ? -9.3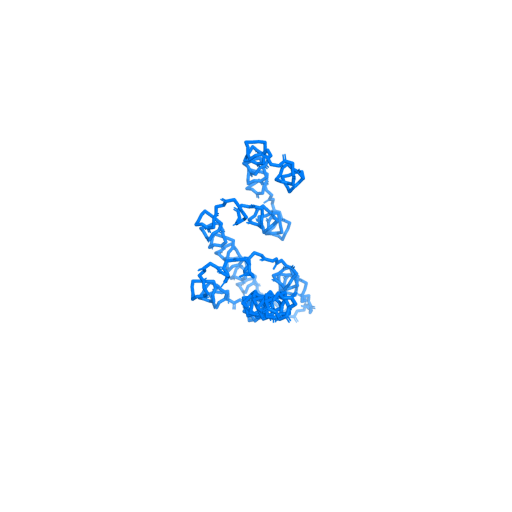04 -7.164 6.313 1.00 89.75 108 ASP A CA 1
ATOM 811 C C . ASP A 1 108 ? -7.871 -7.653 6.038 1.00 89.75 108 ASP A C 1
ATOM 813 O O . ASP A 1 108 ? -7.121 -7.101 5.225 1.00 89.75 108 ASP A O 1
ATOM 817 N N . PHE A 1 109 ? -7.470 -8.692 6.769 1.00 90.81 109 PHE A N 1
ATOM 818 C CA . PHE A 1 109 ? -6.136 -9.272 6.656 1.00 90.81 109 PHE A CA 1
ATOM 819 C C . PHE A 1 109 ? -5.914 -9.986 5.322 1.00 90.81 109 PHE A C 1
ATOM 821 O O . PHE A 1 109 ? -4.829 -9.869 4.754 1.00 90.81 109 PHE A O 1
ATOM 828 N N . GLU A 1 110 ? -6.908 -10.726 4.828 1.00 93.69 110 GLU A N 1
ATOM 829 C CA . GLU A 1 110 ? -6.757 -11.537 3.618 1.00 93.69 110 GLU A CA 1
ATOM 830 C C . GLU A 1 110 ? -6.623 -10.642 2.389 1.00 93.69 110 GLU A C 1
ATOM 832 O O . GLU A 1 110 ? -5.705 -10.838 1.588 1.00 93.69 110 GLU A O 1
ATOM 837 N N . ALA A 1 111 ? -7.452 -9.598 2.291 1.00 91.38 111 ALA A N 1
ATOM 838 C CA . ALA A 1 111 ? -7.350 -8.615 1.218 1.00 91.38 111 ALA A CA 1
ATOM 839 C C . ALA A 1 111 ? -5.994 -7.888 1.241 1.00 91.38 111 ALA A C 1
ATOM 841 O O . ALA A 1 111 ? -5.323 -7.781 0.211 1.00 91.38 111 ALA A O 1
ATOM 842 N N . ALA A 1 112 ? -5.544 -7.441 2.419 1.00 91.69 112 ALA A N 1
ATOM 843 C CA . ALA A 1 112 ? -4.256 -6.763 2.564 1.00 91.69 112 ALA A CA 1
ATOM 844 C C . ALA A 1 112 ? -3.065 -7.682 2.231 1.00 91.69 112 ALA A C 1
ATOM 846 O O . ALA A 1 112 ? -2.105 -7.244 1.589 1.00 91.69 112 ALA A O 1
ATOM 847 N N . LEU A 1 113 ? -3.121 -8.957 2.632 1.00 94.31 113 LEU A N 1
ATOM 848 C CA . LEU A 1 113 ? -2.083 -9.943 2.331 1.00 94.31 113 LEU A CA 1
ATOM 849 C C . LEU A 1 113 ? -2.034 -10.274 0.837 1.00 94.31 113 LEU A C 1
ATOM 851 O O . LEU A 1 113 ? -0.948 -10.280 0.257 1.00 94.31 113 LEU A O 1
ATOM 855 N N . SER A 1 114 ? -3.192 -10.499 0.212 1.00 94.62 114 SER A N 1
ATOM 856 C CA . SER A 1 114 ? -3.296 -10.736 -1.231 1.00 94.62 114 SER A CA 1
ATOM 857 C C . SER A 1 114 ? -2.702 -9.568 -2.018 1.00 94.62 114 SER A C 1
ATOM 859 O O . SER A 1 114 ? -1.935 -9.765 -2.961 1.00 94.62 114 SER A O 1
ATOM 861 N N . LEU A 1 115 ? -2.990 -8.336 -1.591 1.00 92.44 115 LEU A N 1
ATOM 862 C CA . LEU A 1 115 ? -2.442 -7.141 -2.218 1.00 92.44 115 LEU A CA 1
ATOM 863 C C . LEU A 1 115 ? -0.914 -7.065 -2.075 1.00 92.44 115 LEU A C 1
ATOM 865 O O . LEU A 1 115 ? -0.215 -6.833 -3.060 1.00 92.44 115 LEU A O 1
ATOM 869 N N . ALA A 1 116 ? -0.375 -7.348 -0.888 1.00 92.88 116 ALA A N 1
ATOM 870 C CA . ALA A 1 116 ? 1.070 -7.407 -0.664 1.00 92.88 116 ALA A CA 1
ATOM 871 C C . ALA A 1 116 ? 1.768 -8.489 -1.516 1.00 92.88 116 ALA A C 1
ATOM 873 O O . ALA A 1 116 ? 2.875 -8.283 -2.020 1.00 92.88 116 ALA A O 1
ATOM 874 N N . GLN A 1 117 ? 1.123 -9.641 -1.707 1.00 94.56 117 GLN A N 1
ATOM 875 C CA . GLN A 1 117 ? 1.634 -10.739 -2.536 1.00 94.56 117 GLN A CA 1
ATOM 876 C C . GLN A 1 117 ? 1.582 -10.440 -4.038 1.00 94.56 117 GLN A C 1
ATOM 878 O O . GLN A 1 117 ? 2.366 -11.005 -4.795 1.00 94.56 117 GLN A O 1
ATOM 883 N N . SER A 1 118 ? 0.705 -9.533 -4.472 1.00 94.06 118 SER A N 1
ATOM 884 C CA . SER A 1 118 ? 0.575 -9.147 -5.883 1.00 94.06 118 SER A CA 1
ATOM 885 C C . SER A 1 118 ? 1.686 -8.215 -6.394 1.00 94.06 118 SER A C 1
ATOM 887 O O . SER A 1 118 ? 1.763 -7.942 -7.593 1.00 94.06 118 SER A O 1
ATOM 889 N N . ILE A 1 119 ? 2.568 -7.733 -5.512 1.00 90.75 119 ILE A N 1
ATOM 890 C CA . ILE A 1 119 ? 3.736 -6.932 -5.894 1.00 90.75 119 ILE A CA 1
ATOM 891 C C . ILE A 1 119 ? 4.759 -7.834 -6.602 1.00 90.75 119 ILE A C 1
ATOM 893 O O . ILE A 1 119 ? 5.231 -8.820 -6.041 1.00 90.75 119 ILE A O 1
ATOM 897 N N . VAL A 1 120 ? 5.126 -7.478 -7.833 1.00 88.88 120 VAL A N 1
ATOM 898 C CA . VAL A 1 120 ? 6.015 -8.262 -8.709 1.00 88.88 120 VAL A CA 1
ATOM 899 C C . VAL A 1 120 ? 7.456 -8.278 -8.190 1.00 88.88 120 VAL A C 1
ATOM 901 O O . VAL A 1 120 ? 8.137 -9.299 -8.281 1.00 88.88 120 VAL A O 1
ATOM 904 N N . GLN A 1 121 ? 7.934 -7.161 -7.634 1.00 85.50 121 GLN A N 1
ATOM 905 C CA . GLN A 1 121 ? 9.254 -7.094 -7.002 1.00 85.50 121 GLN A CA 1
ATOM 906 C C . GLN A 1 121 ? 9.266 -7.909 -5.708 1.00 85.50 121 GLN A C 1
ATOM 908 O O . GLN A 1 121 ? 8.493 -7.648 -4.784 1.00 85.50 121 GLN A O 1
ATOM 913 N N . LYS A 1 122 ? 10.192 -8.865 -5.612 1.00 85.75 122 LYS A N 1
ATOM 914 C CA . LYS A 1 122 ? 10.263 -9.801 -4.486 1.00 85.75 122 LYS A CA 1
ATOM 915 C C . LYS A 1 122 ? 10.503 -9.085 -3.156 1.00 85.75 122 LYS A C 1
ATOM 917 O O . LYS A 1 122 ? 9.818 -9.367 -2.177 1.00 85.75 122 LYS A O 1
ATOM 922 N N . GLU A 1 123 ? 11.446 -8.151 -3.121 1.00 86.25 123 GLU A N 1
ATOM 923 C CA . GLU A 1 123 ? 11.794 -7.363 -1.939 1.00 86.25 123 GLU A CA 1
ATOM 924 C C . GLU A 1 123 ? 10.613 -6.496 -1.488 1.00 86.25 123 GLU A C 1
ATOM 926 O O . GLU A 1 123 ? 10.266 -6.498 -0.305 1.00 86.25 123 GLU A O 1
ATOM 931 N N . GLY A 1 124 ? 9.949 -5.824 -2.435 1.00 86.31 124 GLY A N 1
ATOM 932 C CA . GLY A 1 124 ? 8.749 -5.027 -2.178 1.00 86.31 124 GLY A CA 1
ATOM 933 C C . GLY A 1 124 ? 7.592 -5.868 -1.639 1.00 86.31 124 GLY A C 1
ATOM 934 O O . GLY A 1 124 ? 6.969 -5.494 -0.646 1.00 86.31 124 GLY A O 1
ATOM 935 N N . SER A 1 125 ? 7.353 -7.047 -2.222 1.00 90.75 125 SER A N 1
ATOM 936 C CA . SER A 1 125 ? 6.324 -7.974 -1.746 1.00 90.75 125 SER A CA 1
ATOM 937 C C . SER A 1 125 ? 6.602 -8.462 -0.325 1.00 90.75 125 SER A C 1
ATOM 939 O O . SER A 1 125 ? 5.710 -8.451 0.521 1.00 90.75 125 SER A O 1
ATOM 941 N N . VAL A 1 126 ? 7.844 -8.849 -0.019 1.00 91.75 126 VAL A N 1
ATOM 942 C CA . VAL A 1 126 ? 8.215 -9.294 1.333 1.00 91.75 126 VAL A CA 1
ATOM 943 C C . VAL A 1 126 ? 8.066 -8.155 2.343 1.00 91.75 126 VAL A C 1
ATOM 945 O O . VAL A 1 126 ? 7.496 -8.368 3.415 1.00 91.75 126 VAL A O 1
ATOM 948 N N . ALA A 1 127 ? 8.522 -6.944 2.013 1.00 90.19 127 ALA A N 1
ATOM 949 C CA . ALA A 1 127 ? 8.366 -5.773 2.876 1.00 90.19 127 ALA A CA 1
ATOM 950 C C . ALA A 1 127 ? 6.887 -5.467 3.164 1.00 90.19 127 ALA A C 1
ATOM 952 O O . ALA A 1 127 ? 6.500 -5.292 4.323 1.00 90.19 127 ALA A O 1
ATOM 953 N N . ALA A 1 128 ? 6.047 -5.499 2.129 1.00 90.69 128 ALA A N 1
ATOM 954 C CA . ALA A 1 128 ? 4.606 -5.319 2.240 1.00 90.69 128 ALA A CA 1
ATOM 955 C C . ALA A 1 128 ? 3.957 -6.388 3.138 1.00 90.69 128 ALA A C 1
ATOM 957 O O . ALA A 1 128 ? 3.207 -6.055 4.057 1.00 90.69 128 ALA A O 1
ATOM 958 N N . GLN A 1 129 ? 4.294 -7.667 2.942 1.00 93.81 129 GLN A N 1
ATOM 959 C CA . GLN A 1 129 ? 3.780 -8.772 3.760 1.00 93.81 129 GLN A CA 1
ATOM 960 C C . GLN A 1 129 ? 4.192 -8.633 5.234 1.00 93.81 129 GLN A C 1
ATOM 962 O O . GLN A 1 129 ? 3.380 -8.863 6.134 1.00 93.81 129 GLN A O 1
ATOM 967 N N . LEU A 1 130 ? 5.425 -8.192 5.508 1.00 92.88 130 LEU A N 1
ATOM 968 C CA . LEU A 1 130 ? 5.863 -7.869 6.869 1.00 92.88 130 LEU A CA 1
ATOM 969 C C . LEU A 1 130 ? 5.021 -6.738 7.479 1.00 92.88 130 LEU A C 1
ATOM 971 O O . LEU A 1 130 ? 4.647 -6.828 8.651 1.00 92.88 130 LEU A O 1
ATOM 975 N N . GLY A 1 131 ? 4.689 -5.704 6.701 1.00 89.06 131 GLY A N 1
ATOM 976 C CA . GLY A 1 131 ? 3.788 -4.622 7.110 1.00 89.06 131 GLY A CA 1
ATOM 977 C C . GLY A 1 131 ? 2.388 -5.119 7.493 1.00 89.06 131 GLY A C 1
ATOM 978 O O . GLY A 1 131 ? 1.872 -4.753 8.555 1.00 89.06 131 GLY A O 1
ATOM 979 N N . VAL A 1 132 ? 1.804 -6.014 6.691 1.00 91.88 132 VAL A N 1
ATOM 980 C CA . VAL A 1 132 ? 0.505 -6.658 6.971 1.00 91.88 132 VAL A CA 1
ATOM 981 C C . VAL A 1 132 ? 0.569 -7.433 8.294 1.00 91.88 132 VAL A C 1
ATOM 983 O O . VAL A 1 132 ? -0.213 -7.177 9.214 1.00 91.88 132 VAL A O 1
ATOM 986 N N . CYS A 1 133 ? 1.555 -8.324 8.445 1.00 91.69 133 CYS A N 1
ATOM 987 C CA . CYS A 1 133 ? 1.734 -9.136 9.653 1.00 91.69 133 CYS A CA 1
ATOM 988 C C . CYS A 1 133 ? 1.927 -8.279 10.917 1.00 91.69 133 CYS A C 1
ATOM 990 O O . CYS A 1 133 ? 1.327 -8.552 11.961 1.00 91.69 133 CYS A O 1
ATOM 992 N N . ARG A 1 134 ? 2.728 -7.207 10.832 1.00 88.38 134 ARG A N 1
ATOM 993 C CA . ARG A 1 134 ? 2.925 -6.249 11.935 1.00 88.38 134 ARG A CA 1
ATOM 994 C C . ARG A 1 134 ? 1.614 -5.587 12.363 1.00 88.38 134 ARG A C 1
ATOM 996 O O . ARG A 1 134 ? 1.396 -5.402 13.562 1.00 88.38 134 ARG A O 1
ATOM 1003 N N . GLY A 1 135 ? 0.735 -5.267 11.412 1.00 85.38 135 GLY A N 1
ATOM 1004 C CA . GLY A 1 135 ? -0.560 -4.634 11.672 1.00 85.38 135 GLY A CA 1
ATOM 1005 C C . GLY A 1 135 ? -1.445 -5.436 12.624 1.00 85.38 135 GLY A C 1
ATOM 1006 O O . GLY A 1 135 ? -1.930 -4.887 13.623 1.00 85.38 135 GLY A O 1
ATOM 1007 N N . VAL A 1 136 ? -1.584 -6.736 12.356 1.00 85.69 136 VAL A N 1
ATOM 1008 C CA . VAL A 1 136 ? -2.396 -7.667 13.159 1.00 85.69 136 VAL A CA 1
ATOM 1009 C C . VAL A 1 136 ? -1.739 -7.979 14.503 1.00 85.69 136 VAL A C 1
ATOM 1011 O O . VAL A 1 136 ? -2.395 -7.948 15.548 1.00 85.69 136 VAL A O 1
ATOM 1014 N N . LEU A 1 137 ? -0.424 -8.224 14.517 1.00 84.69 137 LEU A N 1
ATOM 1015 C CA . LEU A 1 137 ? 0.304 -8.524 15.755 1.00 84.69 137 LEU A CA 1
ATOM 1016 C C . LEU A 1 137 ? 0.245 -7.358 16.756 1.00 84.69 137 LEU A C 1
ATOM 1018 O O . LEU A 1 137 ? 0.030 -7.583 17.953 1.00 84.69 137 LEU A O 1
ATOM 1022 N N . ALA A 1 138 ? 0.348 -6.115 16.279 1.00 78.75 138 ALA A N 1
ATOM 1023 C CA . ALA A 1 138 ? 0.191 -4.926 17.114 1.00 78.75 138 ALA A CA 1
ATOM 1024 C C . ALA A 1 138 ? -1.214 -4.835 17.743 1.00 78.75 138 ALA A C 1
ATOM 1026 O O . ALA A 1 138 ? -1.337 -4.554 18.937 1.00 78.75 138 ALA A O 1
ATOM 1027 N N . GLN A 1 139 ? -2.269 -5.150 16.983 1.00 72.44 139 GLN A N 1
ATOM 1028 C CA . GLN A 1 139 ? -3.650 -5.147 17.482 1.00 72.44 139 GLN A CA 1
ATOM 1029 C C . GLN A 1 139 ? -3.877 -6.233 18.548 1.00 72.44 139 GLN A C 1
ATOM 1031 O O . GLN A 1 139 ? -4.501 -5.985 19.583 1.00 72.44 139 GLN A O 1
ATOM 1036 N N . SER A 1 140 ? -3.322 -7.431 18.337 1.00 63.66 140 SER A N 1
ATOM 1037 C CA . SER A 1 140 ? -3.425 -8.540 19.298 1.00 63.66 140 SER A CA 1
ATOM 1038 C C . SER A 1 140 ? -2.748 -8.228 20.642 1.00 63.66 140 SER A C 1
ATOM 1040 O O . SER A 1 140 ? -3.228 -8.638 21.703 1.00 63.66 140 SER A O 1
ATOM 1042 N N . SER A 1 141 ? -1.667 -7.443 20.612 1.00 64.94 141 SER A N 1
ATOM 1043 C CA . SER A 1 141 ? -0.939 -7.012 21.808 1.00 64.94 141 SER A CA 1
ATOM 1044 C C . 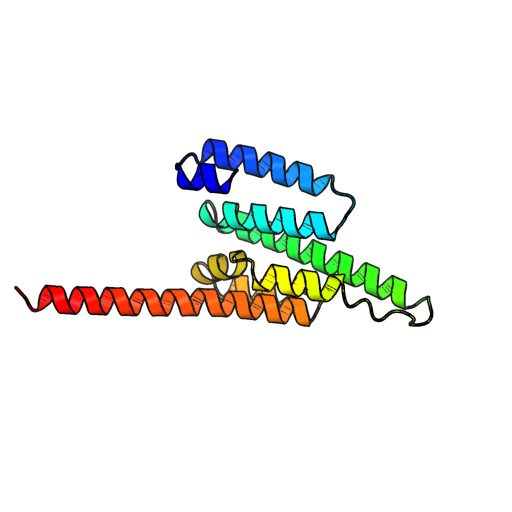SER A 1 141 ? -1.716 -5.952 22.595 1.00 64.94 141 SER A C 1
ATOM 1046 O O . SER A 1 141 ? -1.780 -6.035 23.820 1.00 64.94 141 SER A O 1
ATOM 1048 N N . GLN A 1 142 ? -2.372 -5.010 21.909 1.00 63.06 142 GLN A N 1
ATOM 1049 C CA . GLN A 1 142 ? -3.216 -3.988 22.544 1.00 63.06 142 GLN A CA 1
ATOM 1050 C C . GLN A 1 142 ? -4.440 -4.600 23.242 1.00 63.06 142 GLN A C 1
ATOM 1052 O O . GLN A 1 142 ? -4.686 -4.298 24.411 1.00 63.06 142 GLN A O 1
ATOM 1057 N N . ARG A 1 143 ? -5.136 -5.550 22.596 1.00 62.06 143 ARG A N 1
ATOM 1058 C CA . ARG A 1 143 ? -6.285 -6.249 23.209 1.00 62.06 143 ARG A CA 1
ATOM 1059 C C . ARG A 1 143 ? -5.910 -6.972 24.511 1.00 62.06 143 ARG A C 1
ATOM 1061 O O . ARG A 1 143 ? -6.642 -6.887 25.493 1.00 62.06 143 ARG A O 1
ATOM 1068 N N . LYS A 1 144 ? -4.743 -7.628 24.567 1.00 61.62 144 LYS A N 1
ATOM 1069 C CA . LYS A 1 144 ? -4.259 -8.306 25.790 1.00 61.62 144 LYS A CA 1
ATOM 1070 C C . LYS A 1 144 ? -3.965 -7.346 26.950 1.00 61.62 144 LYS A C 1
ATOM 1072 O O . LYS A 1 144 ? -4.092 -7.743 28.111 1.00 61.62 144 LYS A O 1
ATOM 1077 N N . VAL A 1 145 ? -3.543 -6.112 26.668 1.00 63.41 145 VAL A N 1
ATOM 1078 C CA . VAL A 1 145 ? -3.255 -5.096 27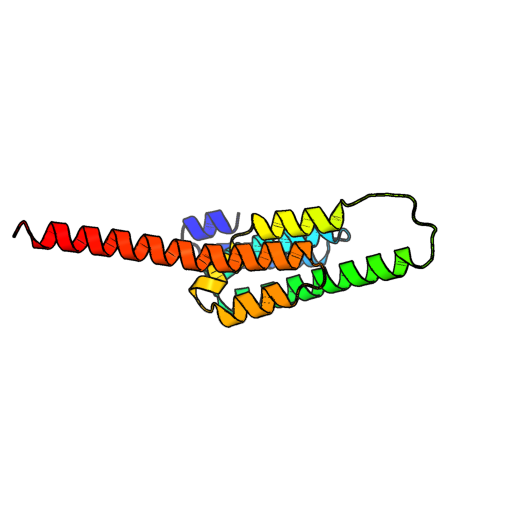.697 1.00 63.41 145 VAL A CA 1
ATOM 1079 C C . VAL A 1 145 ? -4.551 -4.542 28.288 1.00 63.41 145 VAL A C 1
ATOM 1081 O O . VAL A 1 145 ? -4.680 -4.476 29.512 1.00 63.41 145 VAL A O 1
ATOM 1084 N N . GLU A 1 146 ? -5.540 -4.233 27.449 1.00 58.84 146 GLU A N 1
ATOM 1085 C CA . GLU A 1 146 ? -6.859 -3.767 27.898 1.00 58.84 146 GLU A CA 1
ATOM 1086 C C . GLU A 1 146 ? -7.591 -4.822 28.740 1.00 58.84 146 GLU A C 1
ATOM 1088 O O . GLU A 1 146 ? -8.198 -4.504 29.767 1.00 58.84 146 GLU A O 1
ATOM 1093 N N . GLU A 1 147 ? -7.480 -6.099 28.368 1.00 58.09 147 GLU A N 1
ATOM 1094 C CA . GLU A 1 147 ? -8.100 -7.198 29.109 1.00 58.09 147 GLU A CA 1
ATOM 1095 C C . GLU A 1 147 ? -7.457 -7.406 30.495 1.00 58.09 147 GLU A C 1
ATOM 1097 O O . GLU A 1 147 ? -8.152 -7.662 31.482 1.00 58.09 147 GLU A O 1
ATOM 1102 N N . LYS A 1 148 ? -6.134 -7.220 30.616 1.00 59.53 148 LYS A N 1
ATOM 1103 C CA . LYS A 1 148 ? -5.439 -7.226 31.917 1.00 59.53 148 LYS A CA 1
ATOM 1104 C C . LYS A 1 148 ? -5.797 -6.016 32.783 1.00 59.53 148 LYS A C 1
ATOM 1106 O O . LYS A 1 148 ? -5.880 -6.167 34.001 1.00 59.53 148 LYS A O 1
ATOM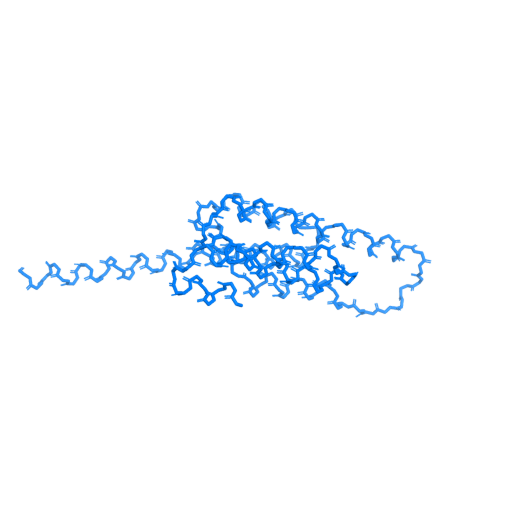 1111 N N . GLY A 1 149 ? -6.022 -4.849 32.179 1.00 57.84 149 GLY A N 1
ATOM 1112 C CA . GLY A 1 149 ? -6.487 -3.650 32.880 1.00 57.84 149 GLY A CA 1
ATOM 1113 C C . GLY A 1 149 ? -7.870 -3.849 33.504 1.00 57.84 149 GLY A C 1
ATOM 1114 O O . GLY A 1 149 ? -8.044 -3.630 34.701 1.00 57.84 149 GLY A O 1
ATOM 1115 N N . LYS A 1 150 ? -8.830 -4.384 32.737 1.00 57.62 150 LYS A N 1
ATOM 1116 C CA . LYS A 1 150 ? -10.189 -4.671 33.235 1.00 57.62 150 LYS A CA 1
ATOM 1117 C C . LYS A 1 150 ? -10.214 -5.715 34.358 1.00 57.62 150 LYS A C 1
ATOM 1119 O O . LYS A 1 150 ? -10.962 -5.558 35.319 1.00 57.62 150 LYS A O 1
ATOM 1124 N N . ARG A 1 151 ? -9.362 -6.747 34.292 1.00 57.44 151 ARG A N 1
ATOM 1125 C CA . ARG A 1 151 ? -9.257 -7.773 35.351 1.00 57.44 151 ARG A CA 1
ATOM 1126 C C . ARG A 1 151 ? -8.634 -7.264 36.658 1.00 57.44 151 ARG A C 1
ATOM 1128 O O . ARG A 1 151 ? -8.855 -7.887 37.692 1.00 57.44 151 ARG A O 1
ATOM 1135 N N . LYS A 1 152 ? -7.858 -6.173 36.631 1.00 52.88 152 LYS A N 1
ATOM 1136 C CA . LYS A 1 152 ? -7.347 -5.528 37.853 1.00 52.88 152 LYS A CA 1
ATOM 1137 C C . LYS A 1 152 ? -8.395 -4.625 38.505 1.00 52.88 152 LYS A C 1
ATOM 1139 O O . LYS A 1 152 ? -8.578 -4.718 39.708 1.00 52.88 152 LYS A O 1
ATOM 1144 N N . VAL A 1 153 ? -9.138 -3.849 37.714 1.00 55.78 153 VAL A N 1
ATOM 1145 C CA . VAL A 1 153 ? -10.194 -2.954 38.228 1.00 55.78 153 VAL A CA 1
ATOM 1146 C C . VAL A 1 153 ? -11.369 -3.734 38.838 1.00 55.78 153 VAL A C 1
AT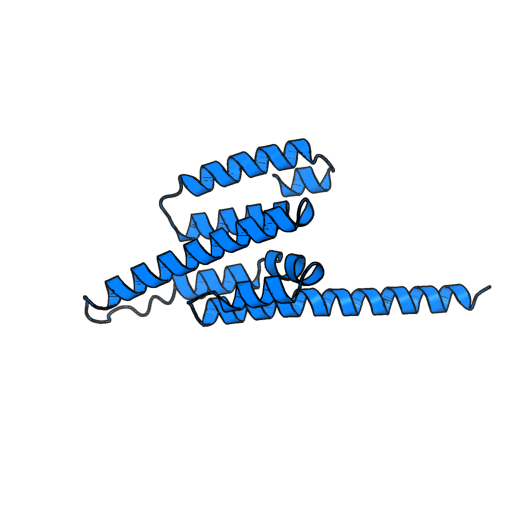OM 1148 O O . VAL A 1 153 ? -11.925 -3.316 39.844 1.00 55.78 153 VAL A O 1
ATOM 1151 N N . GLY A 1 154 ? -11.713 -4.907 38.294 1.00 50.41 154 GLY A N 1
ATOM 1152 C CA . GLY A 1 154 ? -12.767 -5.768 38.852 1.00 50.41 154 GLY A CA 1
ATOM 1153 C C . GLY A 1 154 ? -12.380 -6.580 40.098 1.00 50.41 154 GLY A C 1
ATOM 1154 O O . GLY A 1 154 ? -13.192 -7.369 40.563 1.00 50.41 154 GLY A O 1
ATOM 1155 N N . ARG A 1 155 ? -11.147 -6.455 40.610 1.00 51.84 155 ARG A N 1
ATOM 1156 C CA . ARG A 1 155 ? -10.686 -7.126 41.844 1.00 51.84 155 ARG A CA 1
ATOM 1157 C C . ARG A 1 155 ? -10.542 -6.180 43.039 1.00 51.84 155 ARG A C 1
ATOM 1159 O O . ARG A 1 155 ? -10.217 -6.651 44.123 1.00 51.84 155 ARG A O 1
ATOM 1166 N N . GLU A 1 156 ? -10.767 -4.884 42.835 1.00 49.53 156 GLU A N 1
ATOM 1167 C CA . GLU A 1 156 ? -10.724 -3.848 43.876 1.00 49.53 156 GLU A CA 1
ATOM 1168 C C . GLU A 1 156 ? -12.127 -3.310 44.232 1.00 49.53 156 GLU A C 1
ATOM 1170 O O . GLU A 1 156 ? -12.234 -2.271 44.879 1.00 49.53 156 GLU A O 1
ATOM 1175 N N . GLN A 1 157 ? -13.197 -4.011 43.827 1.00 41.94 157 GLN A N 1
ATOM 1176 C CA . GLN A 1 157 ? -14.582 -3.746 44.244 1.00 41.94 157 GLN A CA 1
ATOM 1177 C C . GLN A 1 157 ? -15.150 -4.927 45.023 1.00 41.94 157 GLN A C 1
ATOM 1179 O O . GLN A 1 157 ? -14.879 -6.078 44.608 1.00 41.94 157 GLN A O 1
#

Secondary structure (DSSP, 8-state):
-HHHHHHTT-HHHHHHHHHHHHHHHHT-S-HHHHHHHHHHHHHHHHHH-HHHHHHHHHHHHHHHHHHHHHHHHHTTSS-------HHHHHHHHHHHH--HHHHHHHH-HHHHHHHHHT-SSHHHHHHHHHHHHHHHHHHHHHHHHHHHHHHHHTT--

Radius of gyration: 18.9 Å; chains: 1; bounding box: 41×31×69 Å

pLDDT: mean 76.03, std 13.43, range [41.94, 94.62]

Sequence (157 aa):
MAQKALDQKDNTGAAQWLMEAEQLAGKAEDSTGRINQLLSTAEVIVQLDSDRGLSLMTSIVDTINAESRKTAENKTGQEAVSPDRGPDLFVANTLLENKILSHLARVDFEAALSLAQSIVQKEGSVAAQLGVCRGVLAQSSQRKVEEKGKRKVGREQ